Protein AF-A0A925ZYY3-F1 (afdb_monomer_lite)

Secondary structure (DSSP, 8-state):
-TGGGT---EEETTTEEE----TTT--HHHHHHHHHHHHHHHHT-

Foldseek 3Di:
DCVVVVHDFDDDPPPDTDDDDDPVPDDPVNVVVVVVVVVVVVVVD

Radius of gyration: 11.23 Å; chains: 1; bounding box: 24×16×30 Å

pLDDT: mean 95.71, std 4.36, range [69.56, 98.62]

Sequence (45 aa):
HLMAAGIIGDWREPNVIRLAPVPLYNSFRDVQRVGAVLADWAAAQ

Structure (mmCIF, N/CA/C/O backbone):
data_AF-A0A925ZYY3-F1
#
_entry.id   AF-A0A925ZYY3-F1
#
loop_
_atom_site.group_PDB
_atom_site.id
_atom_site.type_symbol
_atom_site.label_atom_id
_atom_site.label_alt_id
_atom_site.label_comp_id
_atom_site.label_asym_id
_atom_site.label_entity_id
_atom_site.label_seq_id
_atom_site.pdbx_PDB_ins_code
_atom_site.Cartn_x
_atom_site.Cartn_y
_atom_site.Cartn_z
_atom_site.occupancy
_atom_site.B_iso_or_equiv
_atom_site.auth_seq_id
_atom_site.auth_comp_id
_atom_site.auth_asym_id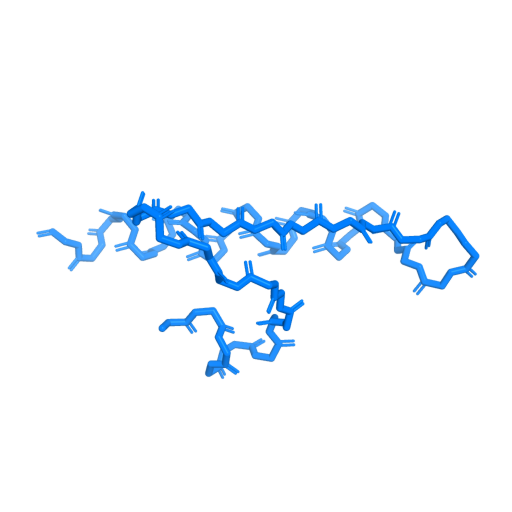
_atom_site.auth_atom_id
_atom_site.pdbx_PDB_model_num
ATOM 1 N N . HIS A 1 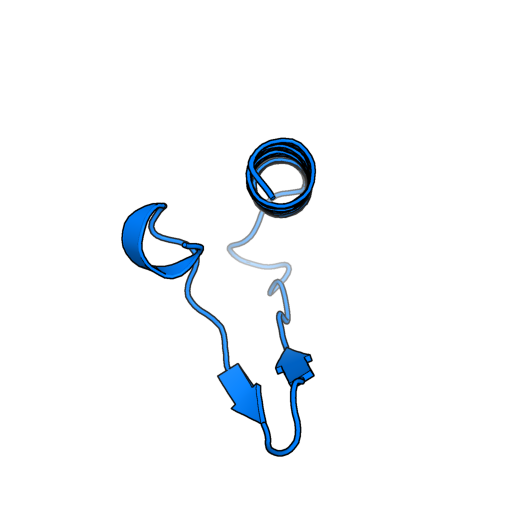1 ? -8.383 -9.141 7.085 1.00 89.75 1 HIS A N 1
ATOM 2 C CA . HIS A 1 1 ? -9.217 -8.322 6.181 1.00 89.75 1 HIS A CA 1
ATOM 3 C C . HIS A 1 1 ? -8.502 -8.053 4.849 1.00 89.75 1 HIS A C 1
ATOM 5 O O . HIS A 1 1 ? -8.946 -8.571 3.836 1.00 89.75 1 HIS A O 1
ATOM 11 N N . LEU A 1 2 ? -7.343 -7.377 4.843 1.00 94.38 2 LEU A N 1
ATOM 12 C CA . LEU A 1 2 ? -6.583 -7.051 3.617 1.00 94.38 2 LEU A CA 1
ATOM 13 C C . LEU A 1 2 ? -6.223 -8.253 2.720 1.00 94.38 2 LEU A C 1
ATOM 15 O O . LEU A 1 2 ? -6.515 -8.221 1.528 1.00 94.38 2 LEU A O 1
ATOM 19 N N . MET A 1 3 ? -5.657 -9.332 3.281 1.00 94.31 3 MET A N 1
ATOM 20 C CA . MET A 1 3 ? -5.299 -10.527 2.493 1.00 94.31 3 MET A CA 1
ATOM 21 C C . MET A 1 3 ? -6.511 -11.172 1.806 1.00 94.31 3 MET A C 1
ATOM 23 O O . MET A 1 3 ? -6.399 -11.620 0.671 1.00 94.31 3 MET A O 1
ATOM 27 N N . ALA A 1 4 ? -7.680 -11.173 2.458 1.00 95.12 4 ALA A N 1
ATOM 28 C CA . ALA A 1 4 ? -8.920 -11.687 1.869 1.00 95.12 4 ALA A CA 1
ATOM 29 C C . ALA A 1 4 ? -9.409 -10.818 0.695 1.00 95.12 4 ALA A C 1
ATOM 31 O O . ALA A 1 4 ? -10.027 -11.326 -0.232 1.00 95.12 4 ALA A O 1
ATOM 32 N N . ALA A 1 5 ? -9.072 -9.524 0.697 1.00 95.62 5 ALA A N 1
ATOM 33 C CA . ALA A 1 5 ? -9.280 -8.619 -0.431 1.00 95.62 5 ALA A CA 1
ATOM 34 C C . ALA A 1 5 ? -8.156 -8.703 -1.490 1.00 95.62 5 ALA A C 1
ATOM 36 O O . ALA A 1 5 ? -8.151 -7.930 -2.449 1.00 95.62 5 ALA A O 1
ATOM 37 N N . GLY A 1 6 ? -7.190 -9.617 -1.343 1.00 96.56 6 GLY A N 1
ATOM 38 C CA . GLY A 1 6 ? -6.057 -9.769 -2.260 1.00 96.56 6 GLY A CA 1
ATOM 39 C C . GLY A 1 6 ? -5.002 -8.663 -2.148 1.00 96.56 6 GLY A C 1
ATOM 40 O O . GLY A 1 6 ? -4.211 -8.487 -3.070 1.00 96.56 6 GLY A O 1
ATOM 41 N N . ILE A 1 7 ? -4.988 -7.902 -1.050 1.00 97.12 7 ILE A N 1
ATOM 42 C CA . ILE A 1 7 ? -3.943 -6.916 -0.754 1.00 97.12 7 ILE A CA 1
ATOM 43 C C . ILE A 1 7 ? -2.873 -7.609 0.086 1.00 97.12 7 ILE A C 1
ATOM 45 O O . ILE A 1 7 ? -3.130 -8.020 1.220 1.00 97.12 7 ILE A O 1
ATOM 49 N N . ILE A 1 8 ? -1.676 -7.737 -0.484 1.00 95.88 8 ILE A N 1
ATOM 50 C CA . ILE A 1 8 ? -0.538 -8.413 0.141 1.00 95.88 8 ILE A CA 1
ATOM 51 C C . ILE A 1 8 ? 0.462 -7.354 0.607 1.00 95.88 8 ILE A C 1
ATOM 53 O O . ILE A 1 8 ? 0.850 -6.471 -0.157 1.00 95.88 8 ILE A O 1
ATOM 57 N N . GLY A 1 9 ? 0.864 -7.446 1.870 1.00 93.88 9 GLY A N 1
ATOM 58 C CA . GLY A 1 9 ? 1.808 -6.544 2.516 1.00 93.88 9 GLY A CA 1
ATOM 59 C C . GLY A 1 9 ? 2.614 -7.268 3.583 1.00 93.88 9 GLY A C 1
ATOM 60 O O . GLY A 1 9 ? 2.421 -8.459 3.818 1.00 93.88 9 GLY A O 1
ATOM 61 N N . ASP A 1 10 ? 3.506 -6.531 4.229 1.00 95.69 10 ASP A N 1
ATOM 62 C CA . ASP A 1 10 ? 4.365 -7.048 5.293 1.00 95.69 10 ASP A CA 1
ATOM 63 C C . ASP A 1 10 ? 3.799 -6.657 6.662 1.00 95.69 10 ASP A C 1
ATOM 65 O O . ASP A 1 10 ? 3.535 -5.478 6.903 1.00 95.69 10 ASP A O 1
ATOM 69 N N . TRP A 1 11 ? 3.606 -7.629 7.553 1.00 95.62 11 TRP A N 1
ATOM 70 C CA . TRP A 1 11 ? 3.225 -7.383 8.946 1.00 95.62 11 TRP A CA 1
ATOM 71 C C . TRP A 1 11 ? 4.475 -7.244 9.816 1.00 95.62 11 TRP A C 1
ATOM 73 O O . TRP A 1 11 ? 5.454 -7.966 9.637 1.00 95.62 11 TRP A O 1
ATOM 83 N N . ARG A 1 12 ? 4.446 -6.304 10.762 1.00 96.19 12 ARG A N 1
ATOM 84 C CA . ARG A 1 12 ? 5.546 -6.011 11.681 1.00 96.19 12 ARG A CA 1
ATOM 85 C C . ARG A 1 12 ? 5.017 -5.798 13.088 1.00 96.19 12 ARG A C 1
ATOM 87 O O . ARG A 1 12 ? 4.093 -5.016 13.311 1.00 96.19 12 ARG A O 1
ATOM 94 N N . GLU A 1 13 ? 5.651 -6.449 14.050 1.00 94.31 13 GLU A N 1
ATOM 95 C CA . GLU A 1 13 ? 5.314 -6.284 15.453 1.00 94.31 13 GLU A CA 1
ATOM 96 C C . GLU A 1 13 ? 5.786 -4.928 16.010 1.00 94.31 13 GLU A C 1
ATOM 98 O O . GLU A 1 13 ? 6.888 -4.474 15.682 1.00 94.31 13 GLU A O 1
ATOM 103 N N . PRO A 1 14 ? 5.013 -4.326 16.934 1.00 95.38 14 PRO A N 1
ATOM 104 C CA . PRO A 1 14 ? 3.600 -4.590 17.213 1.00 95.38 14 PRO A CA 1
ATOM 105 C C . PRO A 1 14 ? 2.683 -3.759 16.296 1.00 95.38 14 PRO A C 1
ATOM 107 O O . PRO A 1 14 ? 2.866 -2.553 16.165 1.00 95.38 14 PRO A O 1
ATOM 110 N N . ASN A 1 15 ? 1.634 -4.379 15.748 1.00 93.31 15 ASN A N 1
ATOM 111 C CA . ASN A 1 15 ? 0.502 -3.690 15.110 1.00 93.31 15 ASN A CA 1
ATOM 112 C C . ASN A 1 15 ? 0.830 -2.778 13.913 1.00 93.31 15 ASN A C 1
ATOM 114 O O . ASN A 1 15 ? 0.151 -1.774 13.701 1.00 93.31 15 ASN A O 1
ATOM 118 N N . VAL A 1 16 ? 1.834 -3.122 13.105 1.00 95.75 16 VAL A N 1
ATOM 119 C CA . VAL A 1 16 ? 2.206 -2.352 11.911 1.00 95.75 16 VAL A CA 1
ATOM 120 C C . VAL A 1 16 ? 2.056 -3.201 10.651 1.00 95.75 16 VAL A C 1
ATOM 122 O O . VAL A 1 16 ? 2.458 -4.359 10.608 1.00 95.75 16 VAL A O 1
ATOM 125 N N . ILE A 1 17 ? 1.521 -2.600 9.586 1.00 95.00 17 ILE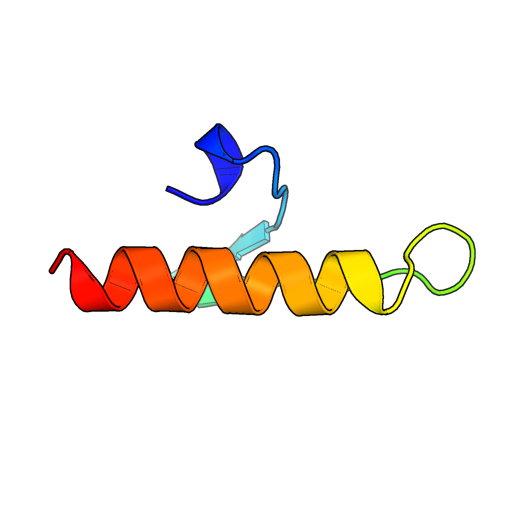 A N 1
ATOM 126 C CA . ILE A 1 17 ? 1.538 -3.161 8.230 1.00 95.00 17 ILE A CA 1
ATOM 127 C C . ILE A 1 17 ? 2.292 -2.195 7.322 1.00 95.00 17 ILE A C 1
ATOM 129 O O . ILE A 1 17 ? 2.049 -0.989 7.353 1.00 95.00 17 ILE A O 1
ATOM 133 N N . ARG A 1 18 ? 3.195 -2.720 6.493 1.00 97.12 18 ARG A N 1
ATOM 134 C CA . ARG A 1 18 ? 3.892 -1.964 5.451 1.00 97.12 18 ARG A CA 1
ATOM 135 C C . ARG A 1 18 ? 3.382 -2.352 4.074 1.00 97.12 18 ARG A C 1
ATOM 137 O O . ARG A 1 18 ? 3.312 -3.528 3.722 1.00 97.12 18 ARG A O 1
ATOM 144 N N . LEU A 1 19 ? 3.087 -1.326 3.284 1.00 97.00 19 LEU A N 1
ATOM 145 C CA . LEU A 1 19 ? 2.757 -1.424 1.870 1.00 97.00 19 LEU A CA 1
ATOM 146 C C . LEU A 1 19 ? 3.712 -0.511 1.105 1.00 97.00 19 LEU A C 1
ATOM 148 O O . LEU A 1 19 ? 3.829 0.671 1.420 1.00 97.00 19 LEU A O 1
ATOM 152 N N . ALA A 1 20 ? 4.409 -1.072 0.122 1.00 97.25 20 ALA A N 1
ATOM 153 C CA . ALA A 1 20 ? 5.372 -0.361 -0.709 1.00 97.25 20 ALA A CA 1
ATOM 154 C C . ALA A 1 20 ? 4.983 -0.558 -2.183 1.00 97.25 20 ALA A C 1
ATOM 156 O O . ALA A 1 20 ? 5.419 -1.536 -2.793 1.00 97.25 20 ALA A O 1
ATOM 157 N N . PRO A 1 21 ? 4.117 0.307 -2.748 1.00 97.19 21 PRO A N 1
ATOM 158 C CA . PRO A 1 21 ? 3.744 0.206 -4.151 1.00 97.19 21 PRO A CA 1
ATOM 159 C C . PRO A 1 21 ? 4.973 0.455 -5.029 1.00 97.19 21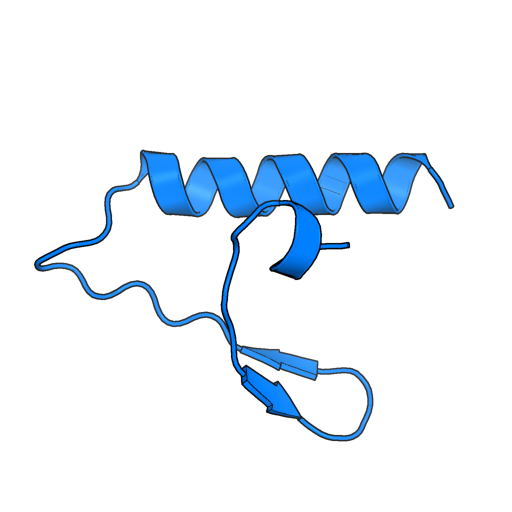 PRO A C 1
ATOM 161 O O . PRO A 1 21 ? 5.668 1.461 -4.881 1.00 97.19 21 PRO A O 1
ATOM 164 N N . VAL A 1 22 ? 5.244 -0.465 -5.948 1.00 98.00 22 VAL A N 1
ATOM 165 C CA . VAL A 1 22 ? 6.363 -0.371 -6.881 1.00 98.00 22 VAL A CA 1
ATOM 166 C C . VAL A 1 22 ? 5.890 0.312 -8.164 1.00 98.00 22 VAL A C 1
ATOM 168 O O . VAL A 1 22 ? 4.981 -0.202 -8.819 1.00 98.00 22 VAL A O 1
ATOM 171 N N . PRO A 1 23 ? 6.513 1.433 -8.576 1.00 98.00 23 PRO A N 1
ATOM 172 C CA . PRO A 1 23 ? 6.021 2.247 -9.692 1.00 98.00 23 PRO A CA 1
ATOM 173 C C . PRO A 1 23 ? 5.871 1.505 -11.024 1.00 98.00 23 PRO A C 1
ATOM 175 O O . PRO A 1 23 ? 5.041 1.880 -11.842 1.00 98.00 23 PRO A O 1
ATOM 178 N N . LEU A 1 24 ? 6.675 0.463 -11.253 1.00 98.62 24 LEU A N 1
ATOM 179 C CA . LEU A 1 24 ? 6.672 -0.279 -12.513 1.00 98.62 24 LEU A CA 1
ATOM 180 C C . LEU A 1 24 ? 5.383 -1.087 -12.732 1.00 98.62 24 LEU A C 1
ATOM 182 O O . LEU A 1 24 ? 4.980 -1.280 -13.874 1.00 98.62 24 LEU A O 1
ATOM 186 N N . TYR A 1 25 ? 4.761 -1.584 -11.660 1.00 97.56 25 TYR A N 1
ATOM 187 C CA . TYR A 1 25 ? 3.649 -2.538 -11.760 1.00 97.56 25 TYR A CA 1
ATOM 188 C C . TYR A 1 25 ? 2.484 -2.257 -10.809 1.00 97.56 25 TYR A C 1
ATOM 190 O O . TYR A 1 25 ? 1.526 -3.027 -10.766 1.00 97.56 25 TYR A O 1
ATOM 198 N N . ASN A 1 26 ? 2.531 -1.160 -10.056 1.00 98.31 26 ASN A N 1
ATOM 199 C CA . ASN A 1 26 ? 1.391 -0.675 -9.294 1.00 98.31 26 ASN A CA 1
ATOM 200 C C . ASN A 1 26 ? 0.875 0.638 -9.871 1.00 98.31 26 ASN A C 1
ATOM 202 O O . ASN A 1 26 ? 1.632 1.511 -10.289 1.00 98.31 26 ASN A O 1
ATOM 206 N N . SER A 1 27 ? -0.443 0.774 -9.862 1.00 98.38 27 SER A N 1
ATOM 207 C CA . SER A 1 27 ? -1.157 1.960 -10.307 1.00 98.38 27 SER A CA 1
ATOM 208 C C . SER A 1 27 ? -1.661 2.778 -9.117 1.00 98.38 27 SER A C 1
ATOM 210 O O . SER A 1 27 ? -1.837 2.268 -8.009 1.00 98.38 27 SER A O 1
ATOM 212 N N . PHE A 1 28 ? -2.001 4.047 -9.352 1.00 98.31 28 PHE A N 1
ATOM 213 C CA . PHE A 1 28 ? -2.705 4.853 -8.347 1.00 98.31 28 PHE A CA 1
ATOM 214 C C . PHE A 1 28 ? -4.048 4.234 -7.930 1.00 98.31 28 PHE A C 1
ATOM 216 O O . PHE A 1 28 ? -4.467 4.392 -6.784 1.00 98.31 28 PHE A O 1
ATOM 223 N N . ARG A 1 29 ? -4.703 3.485 -8.830 1.00 98.31 29 ARG A N 1
ATOM 224 C CA . ARG A 1 29 ? -5.936 2.749 -8.522 1.00 98.31 29 ARG A CA 1
ATOM 225 C C . ARG A 1 29 ? -5.693 1.646 -7.491 1.00 98.31 29 ARG A C 1
ATOM 227 O O . ARG A 1 29 ? -6.538 1.461 -6.623 1.00 98.31 29 ARG A O 1
ATOM 234 N N . ASP A 1 30 ? -4.555 0.956 -7.538 1.00 97.88 30 ASP A N 1
ATOM 235 C CA . ASP A 1 30 ? -4.224 -0.076 -6.546 1.00 97.88 30 ASP A CA 1
ATOM 236 C C . ASP A 1 30 ? -4.068 0.532 -5.149 1.00 97.88 30 ASP A C 1
ATOM 238 O O . ASP A 1 30 ? -4.609 0.008 -4.177 1.00 97.88 30 ASP A O 1
ATOM 242 N N . VAL A 1 31 ? -3.404 1.688 -5.051 1.00 97.94 31 VAL A N 1
ATOM 243 C CA . VAL A 1 31 ? -3.248 2.422 -3.783 1.00 97.94 31 VAL A CA 1
ATOM 244 C C . VAL A 1 31 ? -4.598 2.933 -3.270 1.00 97.94 31 VAL A C 1
ATOM 246 O O . VAL A 1 31 ? -4.907 2.792 -2.088 1.00 97.94 31 VAL A O 1
ATOM 249 N N . GLN A 1 32 ? -5.440 3.474 -4.154 1.00 98.31 32 GLN A N 1
ATOM 250 C CA . GLN A 1 32 ? -6.790 3.915 -3.791 1.00 98.31 32 GLN A CA 1
ATOM 251 C C . GLN A 1 32 ? -7.658 2.749 -3.291 1.00 98.31 32 GLN A C 1
ATOM 253 O O . GLN A 1 32 ? -8.365 2.899 -2.293 1.00 98.31 32 GLN A O 1
ATOM 258 N N . ARG A 1 33 ? -7.551 1.572 -3.919 1.00 97.88 33 ARG A N 1
ATOM 259 C CA . ARG A 1 33 ? -8.247 0.349 -3.499 1.00 97.88 33 ARG A CA 1
ATOM 260 C C . ARG A 1 33 ? -7.843 -0.085 -2.091 1.00 97.88 33 ARG A C 1
ATOM 262 O O . ARG A 1 33 ? -8.711 -0.487 -1.321 1.00 97.88 33 ARG A O 1
ATOM 269 N N . VAL A 1 34 ? -6.559 0.017 -1.737 1.00 97.81 34 VAL A N 1
ATOM 270 C CA . VAL A 1 34 ? -6.097 -0.236 -0.360 1.00 97.81 34 VAL A CA 1
ATOM 271 C C . VAL A 1 34 ? -6.815 0.681 0.627 1.00 97.81 34 VAL A C 1
ATOM 273 O O . VAL A 1 34 ? -7.341 0.198 1.628 1.00 97.81 34 VAL A O 1
ATOM 276 N N . GLY A 1 35 ? -6.868 1.983 0.333 1.00 96.75 35 GLY A N 1
ATOM 277 C CA . GLY A 1 35 ? -7.539 2.965 1.186 1.00 96.75 35 GLY A CA 1
ATOM 278 C C . GLY A 1 35 ? -9.025 2.660 1.390 1.00 96.75 35 GLY A C 1
ATOM 279 O O . GLY A 1 35 ? -9.499 2.698 2.521 1.00 96.75 35 GLY A O 1
ATOM 280 N N . ALA A 1 36 ? -9.738 2.289 0.322 1.00 97.94 36 ALA A N 1
ATOM 281 C CA . ALA A 1 36 ? -11.151 1.915 0.400 1.00 97.94 36 ALA A CA 1
ATOM 282 C C . ALA A 1 36 ? -11.381 0.690 1.303 1.00 97.94 36 ALA A C 1
ATOM 284 O O . ALA A 1 3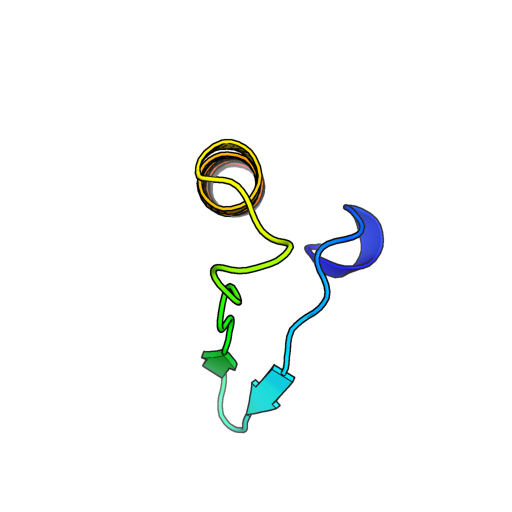6 ? -12.192 0.748 2.218 1.00 97.94 36 ALA A O 1
ATOM 285 N N . VAL A 1 37 ? -10.601 -0.382 1.121 1.00 97.38 37 VAL A N 1
ATOM 286 C CA . VAL A 1 37 ? -10.718 -1.600 1.945 1.00 97.38 37 VAL A CA 1
ATOM 287 C C . VAL A 1 37 ? -10.400 -1.324 3.421 1.00 97.38 37 VAL A C 1
ATOM 289 O O . VAL A 1 37 ? -11.023 -1.900 4.310 1.00 97.38 37 VAL A O 1
ATOM 292 N N . LEU A 1 38 ? -9.428 -0.451 3.705 1.00 96.31 38 LEU A N 1
ATOM 293 C CA . LEU A 1 38 ? -9.120 -0.044 5.079 1.00 96.31 38 LEU A CA 1
ATOM 294 C C . LEU A 1 38 ? -10.257 0.766 5.711 1.00 96.31 38 LEU A C 1
ATOM 296 O O . LEU A 1 38 ? -10.565 0.551 6.882 1.00 96.31 38 LEU A O 1
ATOM 300 N N . ALA A 1 39 ? -10.878 1.670 4.951 1.00 96.94 39 ALA A N 1
ATOM 301 C CA . ALA A 1 39 ? -12.022 2.446 5.417 1.00 96.94 39 ALA A CA 1
ATOM 302 C C . ALA A 1 39 ? -13.238 1.549 5.698 1.00 96.94 39 ALA A C 1
ATOM 304 O O . ALA A 1 39 ? -13.845 1.673 6.759 1.00 96.94 39 ALA A O 1
ATOM 305 N N . ASP A 1 40 ? -13.536 0.605 4.801 1.00 96.88 40 ASP A N 1
ATOM 306 C CA . ASP A 1 40 ? -14.621 -0.367 4.975 1.00 96.88 40 ASP A CA 1
ATOM 307 C C . ASP A 1 40 ? -14.408 -1.233 6.225 1.00 96.88 40 ASP A C 1
ATOM 309 O O . ASP A 1 40 ? -15.334 -1.449 7.005 1.00 96.88 40 ASP A O 1
ATOM 313 N N . TRP A 1 41 ? -13.175 -1.699 6.457 1.00 95.00 41 TRP A N 1
ATOM 314 C CA . TRP A 1 41 ? -12.827 -2.420 7.682 1.00 95.00 41 TRP A CA 1
ATOM 315 C C . TRP A 1 41 ? -13.043 -1.569 8.932 1.00 95.00 41 TRP A C 1
ATOM 317 O O . TRP A 1 41 ? -13.637 -2.058 9.886 1.00 95.00 41 TRP A O 1
ATOM 327 N N . ALA A 1 42 ? -12.583 -0.315 8.920 1.00 95.31 42 ALA A N 1
ATOM 328 C CA . ALA A 1 42 ? -12.715 0.589 10.058 1.00 95.31 42 ALA A CA 1
ATOM 329 C C . ALA A 1 42 ? -14.181 0.930 10.367 1.00 95.31 42 ALA A C 1
ATOM 331 O O . ALA A 1 42 ? -14.530 1.086 11.529 1.00 95.31 42 ALA A O 1
ATOM 332 N N . ALA A 1 43 ? -15.039 1.019 9.347 1.00 95.94 43 ALA A N 1
ATOM 333 C CA . ALA A 1 43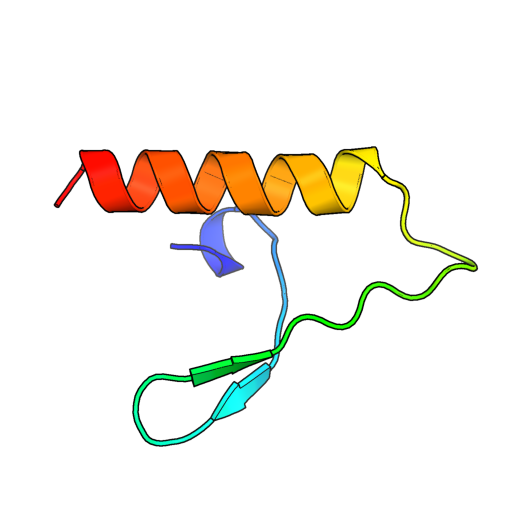 ? -16.473 1.251 9.516 1.00 95.94 43 ALA A CA 1
ATOM 334 C C . ALA A 1 43 ? -17.241 0.018 10.029 1.00 95.94 43 ALA A C 1
ATOM 336 O O . ALA A 1 43 ? -18.349 0.157 10.541 1.00 95.94 43 ALA A O 1
ATOM 337 N N . ALA A 1 44 ? -16.680 -1.183 9.859 1.00 91.06 44 ALA A N 1
ATOM 338 C CA . ALA A 1 44 ? -17.259 -2.442 10.325 1.00 91.06 44 ALA A CA 1
ATOM 339 C C . ALA A 1 44 ? -16.794 -2.851 11.739 1.00 91.06 44 ALA A C 1
ATOM 341 O O . ALA A 1 44 ? -17.189 -3.921 12.211 1.00 91.06 44 ALA A O 1
ATOM 342 N N . GLN A 1 45 ? -15.939 -2.046 12.380 1.00 69.56 45 GLN A N 1
ATOM 343 C CA . GLN A 1 45 ? -15.547 -2.191 13.787 1.00 69.56 45 GLN A CA 1
ATOM 344 C C . GLN A 1 45 ? -16.465 -1.387 14.704 1.00 69.56 45 GLN A C 1
ATOM 346 O O . GLN A 1 45 ? -16.723 -1.895 15.818 1.00 69.56 45 GLN A O 1
#